Protein AF-A0A0S8G0G6-F1 (afdb_monomer_lite)

Radius of gyration: 11.48 Å; chains: 1; bounding box: 26×30×27 Å

Foldseek 3Di:
DDAWQEEEEEQDVVVQVVVQVVSVVVVYRYDYDYLVCRQVCCVVSVTQEYEYAPSSCVSRPDDPRYHYHHQDPVRDVVSVVVSVVPD

Structure (mmCIF, N/CA/C/O backbone):
data_AF-A0A0S8G0G6-F1
#
_entry.id   AF-A0A0S8G0G6-F1
#
loop_
_atom_site.group_PDB
_atom_site.id
_atom_site.type_symbol
_atom_site.label_atom_id
_atom_site.label_alt_id
_atom_site.label_comp_id
_atom_site.label_asym_id
_atom_site.label_entity_id
_atom_site.label_seq_id
_atom_site.pdbx_PDB_ins_code
_atom_site.Cartn_x
_atom_site.Cartn_y
_atom_site.Cartn_z
_atom_site.occupancy
_atom_site.B_iso_or_equiv
_atom_site.auth_seq_id
_atom_site.auth_comp_id
_atom_site.auth_asym_id
_atom_site.auth_atom_id
_atom_site.pdbx_PDB_model_num
ATOM 1 N N . MET A 1 1 ? -14.625 -4.163 9.007 1.00 59.03 1 MET A N 1
ATOM 2 C CA . MET A 1 1 ? -13.285 -3.615 9.313 1.00 59.03 1 MET A CA 1
ATOM 3 C C . MET A 1 1 ? -13.347 -2.099 9.227 1.00 59.03 1 MET A C 1
ATOM 5 O O . MET A 1 1 ? -14.177 -1.597 8.478 1.00 59.03 1 MET A O 1
ATOM 9 N N . ALA A 1 2 ? -12.526 -1.367 9.982 1.00 77.06 2 ALA A N 1
ATOM 10 C CA . ALA A 1 2 ? -12.420 0.079 9.797 1.00 77.06 2 ALA A CA 1
ATOM 11 C C . ALA A 1 2 ? -11.742 0.381 8.449 1.00 77.06 2 ALA A C 1
ATOM 13 O O . ALA A 1 2 ? -10.759 -0.267 8.080 1.00 77.06 2 ALA A O 1
ATOM 14 N N . ARG A 1 3 ? -12.267 1.355 7.702 1.00 87.31 3 ARG A N 1
ATOM 15 C CA . ARG A 1 3 ? -11.663 1.809 6.443 1.00 87.31 3 ARG A CA 1
ATOM 16 C C . ARG A 1 3 ? -10.272 2.385 6.723 1.00 87.31 3 ARG A C 1
ATOM 18 O O . ARG A 1 3 ? -10.110 3.223 7.606 1.00 87.31 3 ARG A O 1
ATOM 25 N N . ARG A 1 4 ? -9.274 1.950 5.951 1.00 89.88 4 ARG A N 1
ATOM 26 C CA . ARG A 1 4 ? -7.870 2.381 6.070 1.00 89.88 4 ARG A CA 1
ATOM 27 C C . ARG A 1 4 ? -7.422 3.072 4.791 1.00 89.88 4 ARG A C 1
ATOM 29 O O . ARG A 1 4 ? -7.992 2.808 3.736 1.00 89.88 4 ARG A O 1
ATOM 36 N N . ARG A 1 5 ? -6.413 3.936 4.899 1.00 94.56 5 ARG A N 1
ATOM 37 C CA . ARG A 1 5 ? -5.742 4.595 3.773 1.00 94.56 5 ARG A CA 1
ATOM 38 C C . ARG A 1 5 ? -4.416 3.884 3.554 1.00 94.56 5 ARG A C 1
ATOM 40 O O . ARG A 1 5 ? -3.477 4.077 4.324 1.00 94.56 5 ARG A O 1
ATOM 47 N N . ILE A 1 6 ? -4.373 3.026 2.545 1.00 94.69 6 ILE A N 1
ATOM 48 C CA . ILE A 1 6 ? -3.272 2.105 2.288 1.00 94.69 6 ILE A CA 1
ATOM 49 C C . ILE A 1 6 ? -2.470 2.591 1.086 1.00 94.69 6 ILE A C 1
ATOM 51 O O . ILE A 1 6 ? -3.014 2.747 -0.007 1.00 94.69 6 ILE A O 1
ATOM 55 N N . LEU A 1 7 ? -1.171 2.804 1.276 1.00 94.56 7 LEU A N 1
ATOM 56 C CA . LEU A 1 7 ? -0.241 2.950 0.161 1.00 94.56 7 LEU A CA 1
ATOM 57 C C . LEU A 1 7 ? 0.403 1.588 -0.111 1.00 94.56 7 LEU A C 1
ATOM 59 O O . LEU A 1 7 ? 1.127 1.059 0.732 1.00 94.56 7 LEU A O 1
ATOM 63 N N . LEU A 1 8 ? 0.105 1.025 -1.279 1.00 93.62 8 LEU A N 1
ATOM 64 C CA . LEU A 1 8 ? 0.675 -0.220 -1.773 1.00 93.62 8 LEU A CA 1
ATOM 65 C C . LEU A 1 8 ? 1.927 0.072 -2.611 1.00 93.62 8 LEU A C 1
ATOM 67 O O . LEU A 1 8 ? 1.838 0.764 -3.623 1.00 93.62 8 LEU A O 1
ATOM 71 N N . ILE A 1 9 ? 3.069 -0.483 -2.213 1.00 91.56 9 ILE A N 1
ATOM 72 C CA . ILE A 1 9 ? 4.382 -0.259 -2.821 1.00 91.56 9 ILE A CA 1
ATOM 73 C C . ILE A 1 9 ? 4.911 -1.591 -3.362 1.00 91.56 9 ILE A C 1
ATOM 75 O O . ILE A 1 9 ? 5.413 -2.426 -2.609 1.00 91.56 9 ILE A O 1
ATOM 79 N N . ASP A 1 10 ? 4.802 -1.801 -4.671 1.00 86.06 10 ASP A N 1
ATOM 80 C CA . ASP A 1 10 ? 5.350 -2.986 -5.344 1.00 86.06 10 ASP A CA 1
ATOM 81 C C . ASP A 1 10 ? 5.883 -2.586 -6.734 1.00 86.06 10 ASP A C 1
ATOM 83 O O . ASP A 1 10 ? 5.272 -1.784 -7.452 1.00 86.06 10 ASP A O 1
ATOM 87 N N . GLY A 1 11 ? 7.059 -3.106 -7.092 1.00 80.56 11 GLY A N 1
ATOM 88 C CA . GLY A 1 11 ? 7.690 -2.885 -8.394 1.00 80.56 11 GLY A CA 1
ATOM 89 C C . GLY A 1 11 ? 7.046 -3.696 -9.523 1.00 80.56 11 GLY A C 1
ATOM 90 O O . GLY A 1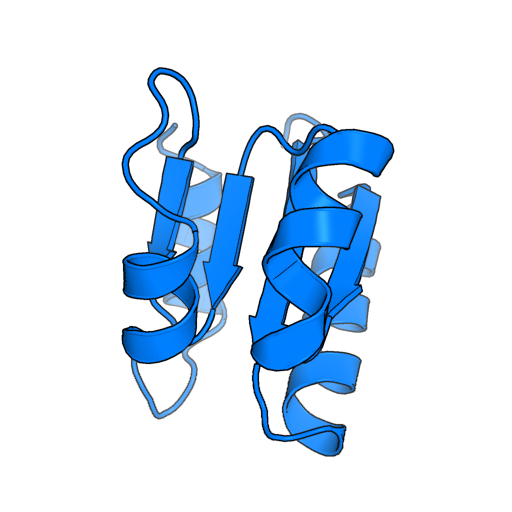 11 ? 7.147 -3.314 -10.688 1.00 80.56 11 GLY A O 1
ATOM 91 N N . GLU A 1 12 ? 6.336 -4.779 -9.201 1.00 77.69 12 GLU A N 1
ATOM 92 C CA . GLU A 1 12 ? 5.686 -5.651 -10.180 1.00 77.69 12 GLU A CA 1
ATOM 93 C C . GLU A 1 12 ? 4.234 -5.232 -10.443 1.00 77.69 12 GLU A C 1
ATOM 95 O O . GLU A 1 12 ? 3.323 -5.495 -9.654 1.00 77.69 12 GLU A O 1
ATOM 100 N N . SER A 1 13 ? 3.998 -4.613 -11.603 1.00 76.44 13 SER A N 1
ATOM 101 C CA . SER A 1 13 ? 2.702 -4.001 -11.940 1.00 76.44 13 SER A CA 1
ATOM 102 C C . SER A 1 13 ? 1.487 -4.949 -11.889 1.00 76.44 13 SER A C 1
ATOM 104 O O . SER A 1 13 ? 0.499 -4.574 -11.259 1.00 76.44 13 SER A O 1
ATOM 106 N N . PRO A 1 14 ? 1.509 -6.176 -12.4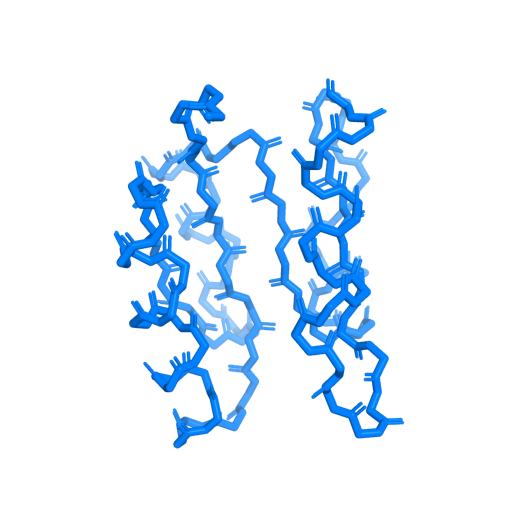55 1.00 79.56 14 PRO A N 1
ATOM 107 C CA . PRO A 1 14 ? 0.324 -7.044 -12.445 1.00 79.56 14 PRO A CA 1
ATOM 108 C C . PRO A 1 14 ? -0.096 -7.467 -11.034 1.00 79.56 14 PRO A C 1
ATOM 110 O O . PRO A 1 14 ? -1.282 -7.519 -10.708 1.00 79.56 14 PRO A O 1
ATOM 113 N N . HIS A 1 15 ? 0.889 -7.746 -10.182 1.00 81.06 15 HIS A N 1
ATOM 114 C CA . HIS A 1 15 ? 0.660 -8.158 -8.806 1.00 81.06 15 HIS A CA 1
ATOM 115 C C . HIS A 1 15 ? 0.165 -6.988 -7.949 1.00 81.06 15 HIS A C 1
ATOM 117 O O . HIS A 1 15 ? -0.823 -7.123 -7.222 1.00 81.06 15 HIS A O 1
ATOM 123 N N . ARG A 1 16 ? 0.786 -5.815 -8.112 1.00 87.19 16 ARG A N 1
ATOM 124 C CA . ARG A 1 16 ? 0.358 -4.568 -7.476 1.00 87.19 16 ARG A CA 1
ATOM 125 C C . ARG A 1 16 ? -1.110 -4.259 -7.771 1.00 87.19 16 ARG A C 1
ATOM 127 O O . ARG A 1 16 ? -1.877 -3.967 -6.859 1.00 87.19 16 ARG A O 1
ATOM 134 N N . ASP A 1 17 ? -1.515 -4.357 -9.032 1.00 87.56 17 ASP A N 1
ATOM 135 C CA . ASP A 1 17 ? -2.869 -3.995 -9.449 1.00 87.56 17 ASP A CA 1
ATOM 136 C C . ASP A 1 17 ? -3.918 -4.997 -8.946 1.00 87.56 17 ASP A C 1
ATOM 138 O O . ASP A 1 17 ? -5.032 -4.602 -8.591 1.00 87.56 17 ASP A O 1
ATOM 142 N N . ALA A 1 18 ? -3.585 -6.291 -8.899 1.00 87.50 18 ALA A N 1
ATOM 143 C CA . ALA A 1 18 ? -4.462 -7.317 -8.334 1.00 87.50 18 ALA A CA 1
ATOM 144 C C . ALA A 1 18 ? -4.679 -7.096 -6.829 1.00 87.50 18 ALA A C 1
ATOM 146 O O . ALA A 1 18 ? -5.812 -7.119 -6.343 1.00 87.50 18 ALA A O 1
ATOM 147 N N . LEU A 1 19 ? -3.601 -6.813 -6.100 1.00 87.69 19 LEU A N 1
ATOM 148 C CA . LEU A 1 19 ? -3.655 -6.589 -4.664 1.00 87.69 19 LEU A CA 1
ATOM 149 C C . LEU A 1 19 ? -4.364 -5.278 -4.302 1.00 87.69 19 LEU A C 1
ATOM 151 O O . LEU A 1 19 ? -5.164 -5.249 -3.367 1.00 87.69 19 LEU A O 1
ATOM 155 N N . ALA A 1 20 ? -4.130 -4.208 -5.068 1.00 91.62 20 ALA A N 1
ATOM 156 C CA . ALA A 1 20 ? -4.834 -2.943 -4.889 1.00 91.62 20 ALA A CA 1
ATOM 157 C C . ALA A 1 20 ? -6.351 -3.118 -5.039 1.00 91.62 20 ALA A C 1
ATOM 159 O O . ALA A 1 20 ? -7.114 -2.605 -4.221 1.00 91.62 20 ALA A O 1
ATOM 160 N N . ARG A 1 21 ? -6.786 -3.893 -6.044 1.00 91.12 21 ARG A N 1
ATOM 161 C CA . ARG A 1 21 ? -8.204 -4.230 -6.232 1.00 91.12 21 ARG A CA 1
ATOM 162 C C . ARG A 1 21 ? -8.757 -5.033 -5.064 1.00 91.12 21 ARG A C 1
ATOM 164 O O . ARG A 1 21 ? -9.828 -4.693 -4.577 1.00 91.12 21 ARG A O 1
ATOM 171 N N . ALA A 1 22 ? -8.040 -6.056 -4.600 1.00 90.00 22 ALA A N 1
ATOM 172 C CA . ALA A 1 22 ? -8.478 -6.864 -3.463 1.00 90.00 22 ALA A CA 1
ATOM 173 C C . ALA A 1 22 ? -8.681 -6.001 -2.206 1.00 90.00 22 ALA A C 1
ATOM 175 O O . ALA A 1 22 ? -9.740 -6.046 -1.590 1.00 90.00 22 ALA A O 1
ATOM 176 N N . LEU A 1 23 ? -7.714 -5.142 -1.877 1.00 90.19 23 LEU A N 1
ATOM 177 C CA . LEU A 1 23 ? -7.804 -4.227 -0.736 1.00 90.19 23 LEU A CA 1
ATOM 178 C C . LEU A 1 23 ? -8.934 -3.193 -0.884 1.00 90.19 23 LEU A C 1
ATOM 180 O O . LEU A 1 23 ? -9.586 -2.849 0.101 1.00 90.19 23 LEU A O 1
ATOM 184 N N . ALA A 1 24 ? -9.191 -2.713 -2.102 1.00 92.00 24 ALA A N 1
ATOM 185 C CA . ALA A 1 24 ? -10.307 -1.810 -2.370 1.00 92.00 24 ALA A CA 1
ATOM 186 C C . ALA A 1 24 ? -11.670 -2.505 -2.203 1.00 92.00 24 ALA A C 1
ATOM 188 O O . ALA A 1 24 ? -12.592 -1.910 -1.647 1.00 92.00 24 ALA A O 1
ATOM 189 N N . VAL A 1 25 ? -11.793 -3.771 -2.625 1.00 92.50 25 VAL A N 1
ATOM 190 C CA . VAL A 1 25 ? -13.003 -4.593 -2.424 1.00 92.50 25 VAL A CA 1
ATOM 191 C C . VAL A 1 25 ? -13.297 -4.805 -0.935 1.00 92.50 25 VAL A C 1
ATOM 193 O O . VAL A 1 25 ? -14.458 -4.788 -0.539 1.00 92.50 25 VAL A O 1
ATOM 196 N N . GLU A 1 26 ? -12.267 -4.906 -0.092 1.00 89.50 26 GLU A N 1
ATOM 197 C CA . GLU A 1 26 ? -12.401 -4.961 1.376 1.00 89.50 26 GLU A CA 1
ATOM 198 C C . GLU A 1 26 ? -12.815 -3.610 2.011 1.00 89.50 26 GLU A C 1
ATOM 200 O O . GLU A 1 26 ? -12.977 -3.504 3.228 1.00 89.50 26 GLU A O 1
ATOM 205 N N . GLY A 1 27 ? -13.010 -2.560 1.204 1.00 92.75 27 GLY A N 1
ATOM 206 C CA . GLY A 1 27 ? -13.490 -1.250 1.649 1.00 92.75 27 GLY A CA 1
ATOM 207 C C . GLY A 1 27 ? -12.389 -0.289 2.103 1.00 92.75 27 GLY A C 1
ATOM 208 O O . GLY A 1 27 ? -12.687 0.728 2.738 1.00 92.75 27 GLY A O 1
ATOM 209 N N . HIS A 1 28 ? -11.122 -0.583 1.798 1.00 92.94 28 HIS A N 1
ATOM 210 C CA 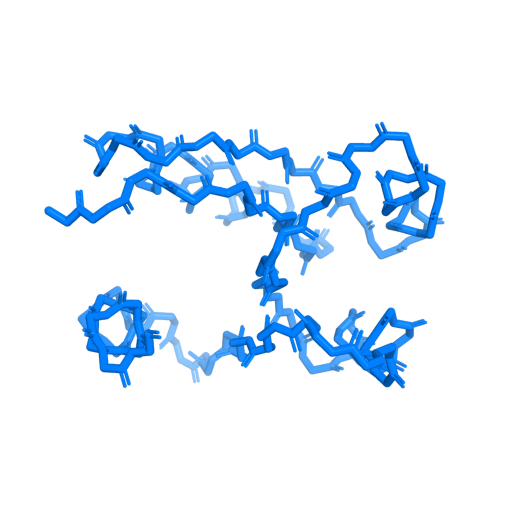. HIS A 1 28 ? -10.010 0.328 2.055 1.00 92.94 28 HIS A CA 1
ATOM 211 C C . HIS A 1 28 ? -9.836 1.342 0.918 1.00 92.94 28 HIS A C 1
ATOM 213 O O . HIS A 1 28 ? -10.150 1.091 -0.242 1.00 92.94 28 HIS A O 1
ATOM 219 N N . GLU A 1 29 ? -9.297 2.509 1.253 1.00 95.12 29 GLU A N 1
ATOM 220 C CA . GLU A 1 29 ? -8.847 3.489 0.273 1.00 95.12 29 GLU A CA 1
ATOM 221 C C . GLU A 1 29 ? -7.397 3.179 -0.082 1.00 95.12 29 GLU A C 1
ATOM 223 O O . GLU A 1 29 ? -6.531 3.212 0.791 1.00 95.12 29 GLU A O 1
ATOM 228 N N . VAL A 1 30 ? -7.134 2.844 -1.342 1.00 94.12 30 VAL A N 1
ATOM 229 C CA . VAL A 1 30 ? -5.840 2.300 -1.762 1.00 94.12 30 VAL A CA 1
ATOM 230 C C . VAL A 1 30 ? -5.239 3.158 -2.864 1.00 94.12 30 VAL A C 1
ATOM 232 O O . VAL A 1 30 ? -5.897 3.431 -3.867 1.00 94.12 30 VAL A O 1
ATOM 235 N N . GLN A 1 31 ? -3.972 3.535 -2.709 1.00 94.25 31 GLN A N 1
ATOM 236 C CA . GLN A 1 31 ? -3.142 4.004 -3.817 1.00 94.25 31 GLN A CA 1
ATOM 237 C C . GLN A 1 31 ? -2.001 3.024 -4.050 1.00 94.25 31 GLN A C 1
ATOM 239 O O . GLN A 1 31 ? -1.336 2.598 -3.112 1.00 94.25 31 GLN A O 1
ATOM 244 N N . ALA A 1 32 ? -1.784 2.677 -5.311 1.00 91.94 32 ALA A N 1
ATOM 245 C CA . ALA A 1 32 ? -0.684 1.838 -5.748 1.00 91.94 32 ALA A CA 1
ATOM 246 C C . ALA A 1 32 ? 0.458 2.714 -6.275 1.00 91.94 32 ALA A C 1
ATOM 248 O O . ALA A 1 32 ? 0.218 3.691 -6.982 1.00 91.94 32 ALA A O 1
ATOM 249 N N . SER A 1 33 ? 1.691 2.354 -5.935 1.00 91.56 33 SER A N 1
ATOM 250 C CA . SER A 1 33 ? 2.900 3.061 -6.341 1.00 91.56 33 SER A CA 1
ATOM 251 C C . SER A 1 33 ? 4.013 2.069 -6.655 1.00 91.56 33 SER A C 1
ATOM 253 O O . SER A 1 33 ? 4.140 1.036 -5.995 1.00 91.56 33 SER A O 1
ATOM 255 N N . GLY A 1 34 ? 4.853 2.402 -7.635 1.00 89.75 34 GLY A N 1
ATOM 256 C CA . GLY A 1 34 ? 6.184 1.802 -7.724 1.00 89.75 34 GLY A CA 1
ATOM 257 C C . GLY A 1 34 ? 7.072 2.277 -6.570 1.00 89.75 34 GLY A C 1
ATOM 258 O O . GLY A 1 34 ? 6.730 3.243 -5.878 1.00 89.75 34 GLY A O 1
ATOM 259 N N . ILE A 1 35 ? 8.222 1.620 -6.382 1.00 87.00 35 ILE A N 1
ATOM 260 C CA . ILE A 1 35 ? 9.192 1.984 -5.338 1.00 87.00 35 ILE A CA 1
ATOM 261 C C . ILE A 1 35 ? 9.638 3.441 -5.531 1.00 87.00 35 ILE A C 1
ATOM 263 O O . ILE A 1 35 ? 9.444 4.247 -4.633 1.00 87.00 35 ILE A O 1
ATOM 267 N N . SER A 1 36 ? 10.104 3.829 -6.720 1.00 87.81 36 SER A N 1
ATOM 268 C CA . SER A 1 36 ? 10.619 5.185 -6.996 1.00 87.81 36 SER A CA 1
ATOM 269 C C . SER A 1 36 ? 9.633 6.329 -6.713 1.00 87.81 36 SER A C 1
ATOM 271 O O . SER A 1 36 ? 10.051 7.431 -6.368 1.00 87.81 36 SER A O 1
ATOM 273 N N . GLU A 1 37 ? 8.328 6.085 -6.827 1.00 89.62 37 GLU A N 1
ATOM 274 C CA . GLU A 1 37 ? 7.279 7.100 -6.650 1.00 89.62 37 GLU A CA 1
ATOM 275 C C . GLU A 1 37 ? 6.707 7.139 -5.222 1.00 89.62 37 GLU A C 1
ATOM 277 O O . GLU A 1 37 ? 5.958 8.055 -4.862 1.00 89.62 37 GLU A O 1
ATOM 282 N N . ALA A 1 38 ? 7.054 6.157 -4.384 1.00 89.19 38 ALA A N 1
ATOM 283 C CA . ALA A 1 38 ? 6.357 5.908 -3.128 1.00 89.19 38 ALA A CA 1
ATOM 284 C C . ALA A 1 38 ? 6.510 7.044 -2.105 1.00 89.19 38 ALA A C 1
ATOM 286 O O . ALA A 1 38 ? 5.579 7.309 -1.347 1.00 89.19 38 ALA A O 1
ATOM 287 N N . LEU A 1 39 ? 7.637 7.765 -2.109 1.00 88.62 39 LEU A N 1
ATOM 288 C CA . LEU A 1 39 ? 7.854 8.912 -1.218 1.00 88.62 39 LEU A CA 1
ATOM 289 C C . LEU A 1 39 ? 6.919 10.087 -1.544 1.00 88.62 39 LEU A C 1
ATOM 291 O O . LEU A 1 39 ? 6.266 10.614 -0.644 1.00 88.62 39 LEU A O 1
ATOM 295 N N . GLY A 1 40 ? 6.780 10.452 -2.822 1.00 89.06 40 GLY A N 1
ATOM 296 C CA . GLY A 1 40 ? 5.862 11.522 -3.233 1.00 89.06 40 GLY A CA 1
ATOM 297 C C . GLY A 1 40 ? 4.396 11.151 -2.990 1.00 89.06 40 GLY A C 1
ATOM 298 O O . GLY A 1 40 ? 3.578 11.977 -2.572 1.00 89.06 40 GLY A O 1
ATOM 299 N N . ARG A 1 41 ? 4.057 9.869 -3.175 1.00 90.44 41 ARG A N 1
ATOM 300 C CA . ARG A 1 41 ? 2.729 9.338 -2.839 1.00 90.44 41 ARG A CA 1
ATOM 301 C C . ARG A 1 41 ? 2.466 9.362 -1.341 1.00 90.44 41 ARG A C 1
ATOM 303 O O . ARG A 1 41 ? 1.366 9.717 -0.935 1.00 90.44 41 ARG A O 1
ATOM 310 N N . LEU A 1 42 ? 3.457 9.048 -0.512 1.00 89.06 42 LEU A N 1
ATOM 311 C CA . LEU A 1 42 ? 3.313 9.078 0.940 1.00 89.06 42 LEU A CA 1
ATOM 312 C C . LEU A 1 42 ? 2.918 10.474 1.450 1.00 89.06 42 LEU A C 1
ATOM 314 O O . LEU A 1 42 ? 2.045 10.592 2.310 1.00 89.06 42 LEU A O 1
ATOM 318 N N . GLU A 1 43 ? 3.532 11.529 0.917 1.00 87.69 43 GLU A N 1
ATOM 319 C CA . GLU A 1 43 ? 3.278 12.912 1.343 1.00 87.69 43 GLU A CA 1
ATOM 320 C C . GLU A 1 43 ? 1.896 13.425 0.934 1.00 87.69 43 GLU A C 1
ATOM 322 O O . GLU A 1 43 ? 1.207 14.080 1.721 1.00 87.69 43 GLU A O 1
ATOM 327 N N . THR A 1 44 ? 1.477 13.093 -0.286 1.00 91.44 44 THR A N 1
ATOM 328 C CA . THR A 1 44 ? 0.207 13.547 -0.864 1.00 91.44 44 THR A CA 1
ATOM 329 C C . THR A 1 44 ? -0.978 12.725 -0.366 1.00 91.44 44 THR A C 1
ATOM 331 O O . THR A 1 44 ? -2.020 13.277 -0.011 1.00 91.44 44 THR A O 1
ATOM 334 N N . PHE A 1 45 ? -0.823 11.403 -0.290 1.00 93.19 45 PHE A N 1
ATOM 335 C CA . PHE A 1 45 ? -1.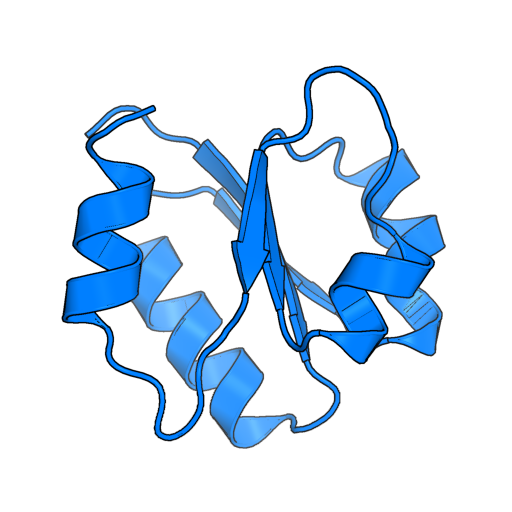896 10.491 0.083 1.00 93.19 45 PHE A CA 1
ATOM 336 C C . PHE A 1 45 ? -2.076 10.352 1.596 1.00 93.19 45 PHE A C 1
ATOM 338 O O . PHE A 1 45 ? -3.168 9.982 2.024 1.00 93.19 45 PHE A O 1
ATOM 345 N N . ARG A 1 46 ? -1.054 10.656 2.411 1.00 89.75 46 ARG A N 1
ATOM 346 C CA . ARG A 1 46 ? -1.083 10.529 3.883 1.00 89.75 46 ARG A CA 1
ATOM 347 C C . ARG A 1 46 ? -1.733 9.210 4.351 1.00 89.75 46 ARG A C 1
ATOM 349 O O . ARG A 1 46 ? -2.759 9.239 5.039 1.00 89.75 46 ARG A O 1
ATOM 356 N N . PRO A 1 47 ? -1.199 8.053 3.925 1.00 92.06 47 PRO A N 1
ATOM 357 C CA . PRO A 1 47 ? -1.706 6.760 4.357 1.00 92.06 47 PRO A CA 1
ATOM 358 C C . PRO A 1 47 ? -1.523 6.578 5.867 1.00 92.06 47 PRO A C 1
ATOM 360 O O . PRO A 1 47 ? -0.660 7.205 6.477 1.00 92.06 47 PRO A O 1
ATOM 363 N N . ASN A 1 48 ? -2.312 5.684 6.458 1.00 90.88 48 ASN A N 1
ATOM 364 C CA . ASN A 1 48 ? -2.091 5.177 7.815 1.00 90.88 48 ASN A CA 1
ATOM 365 C C . ASN A 1 48 ? -1.537 3.741 7.823 1.00 90.88 48 ASN A C 1
ATOM 367 O O . ASN A 1 48 ? -1.110 3.253 8.868 1.00 90.88 48 ASN A O 1
ATOM 371 N N . ALA A 1 49 ? -1.485 3.088 6.657 1.00 91.31 49 ALA A N 1
ATOM 372 C CA . ALA A 1 49 ? -0.820 1.807 6.474 1.00 91.31 49 ALA A CA 1
ATOM 373 C C . ALA A 1 49 ? -0.017 1.763 5.165 1.00 91.31 49 ALA A C 1
ATOM 375 O O . ALA A 1 49 ? -0.438 2.283 4.128 1.00 91.31 49 ALA A O 1
ATOM 376 N N . LEU A 1 50 ? 1.134 1.104 5.219 1.00 91.88 50 LEU A N 1
ATOM 377 C CA . LEU A 1 50 ? 1.981 0.770 4.085 1.00 91.88 50 LEU A CA 1
ATOM 378 C C . LEU A 1 50 ? 1.931 -0.737 3.864 1.00 91.88 50 LEU A C 1
ATOM 380 O O . LEU A 1 50 ? 2.166 -1.503 4.795 1.00 91.88 50 LEU A O 1
ATOM 384 N N . VAL A 1 51 ? 1.666 -1.160 2.635 1.00 91.31 51 VAL A N 1
ATOM 385 C CA . VAL A 1 51 ? 1.743 -2.566 2.221 1.00 91.31 51 VAL A CA 1
ATOM 386 C C . VAL A 1 51 ? 2.758 -2.639 1.095 1.00 91.31 51 VAL A C 1
ATOM 388 O O . VAL A 1 51 ? 2.717 -1.801 0.203 1.00 91.31 51 VAL A O 1
ATOM 391 N N . GLY A 1 52 ? 3.681 -3.592 1.094 1.00 89.50 52 GLY A N 1
ATOM 392 C CA . GLY A 1 52 ? 4.647 -3.650 -0.002 1.00 89.50 52 GLY A CA 1
ATOM 393 C C . GLY A 1 52 ? 5.775 -4.643 0.179 1.00 89.50 52 GLY A C 1
ATOM 394 O O . GLY A 1 52 ? 5.840 -5.344 1.189 1.00 89.50 52 GLY A O 1
ATOM 395 N N . SER A 1 53 ? 6.669 -4.701 -0.807 1.00 85.00 53 SER A N 1
ATOM 396 C CA . SER A 1 53 ? 7.914 -5.465 -0.686 1.00 85.00 53 SER A CA 1
ATOM 397 C C . SER A 1 53 ? 8.774 -4.925 0.460 1.00 85.00 53 SER A C 1
ATOM 399 O O . SER A 1 53 ? 8.669 -3.756 0.836 1.00 85.00 53 SER A O 1
ATOM 401 N N . GLU A 1 54 ? 9.655 -5.762 1.011 1.00 84.12 54 GLU A N 1
ATOM 402 C CA . GLU A 1 54 ? 10.571 -5.331 2.072 1.00 84.12 54 GLU A CA 1
ATOM 403 C C . GLU A 1 54 ? 11.419 -4.125 1.637 1.00 84.12 54 GLU A C 1
ATOM 405 O O . GLU A 1 54 ? 11.597 -3.186 2.408 1.00 84.12 54 GLU A O 1
ATOM 410 N N . GLU A 1 55 ? 11.875 -4.105 0.383 1.00 85.00 55 GLU A N 1
ATOM 411 C CA . GLU A 1 55 ? 12.612 -2.980 -0.198 1.00 85.00 55 GLU A CA 1
ATOM 412 C C . GLU A 1 55 ? 11.781 -1.688 -0.210 1.00 85.00 55 GLU A C 1
ATOM 414 O O . GLU A 1 55 ? 12.227 -0.655 0.293 1.00 85.00 55 GLU A O 1
ATOM 419 N N . GLY A 1 56 ? 10.540 -1.751 -0.706 1.00 84.38 56 GLY A N 1
ATOM 420 C CA . GLY A 1 56 ? 9.638 -0.600 -0.725 1.00 84.38 56 GLY A CA 1
ATOM 421 C C . GLY A 1 56 ? 9.308 -0.096 0.680 1.00 84.38 56 GLY A C 1
ATOM 422 O O . GLY A 1 56 ? 9.294 1.109 0.929 1.00 84.38 56 GLY A O 1
ATOM 423 N N . LEU A 1 57 ? 9.103 -1.012 1.629 1.00 87.62 57 LEU A N 1
ATOM 424 C CA . LEU A 1 57 ? 8.838 -0.665 3.022 1.00 87.62 57 LEU A CA 1
ATOM 425 C C . LEU A 1 57 ? 10.069 -0.143 3.757 1.00 87.62 57 LEU A C 1
ATOM 427 O O . LEU A 1 57 ? 9.900 0.690 4.632 1.00 87.62 57 LEU A O 1
ATOM 431 N N . ARG A 1 58 ? 11.294 -0.562 3.432 1.00 86.38 58 ARG A N 1
ATOM 432 C CA . ARG A 1 58 ? 12.508 0.041 4.012 1.00 86.38 58 ARG A CA 1
ATOM 433 C C . ARG A 1 58 ? 12.731 1.464 3.519 1.00 86.38 58 ARG A C 1
ATOM 435 O O . ARG A 1 58 ? 13.210 2.299 4.275 1.00 86.38 58 ARG A O 1
ATOM 442 N N . MET A 1 59 ? 12.374 1.746 2.268 1.00 83.69 59 MET A N 1
ATOM 443 C CA . MET A 1 59 ? 12.531 3.082 1.696 1.00 83.69 59 MET A CA 1
ATOM 444 C C . MET A 1 59 ? 11.531 4.094 2.284 1.00 83.69 59 MET A C 1
ATOM 446 O O . MET A 1 59 ? 11.813 5.289 2.335 1.00 83.69 59 MET A O 1
ATOM 450 N N . VAL A 1 60 ? 10.356 3.625 2.717 1.00 81.31 60 VAL A N 1
ATOM 451 C CA . VAL A 1 60 ? 9.218 4.483 3.102 1.00 81.31 60 VAL A CA 1
ATOM 452 C C . VAL A 1 60 ? 8.824 4.338 4.583 1.00 81.31 60 VAL A C 1
ATOM 454 O O . VAL A 1 60 ? 8.278 5.264 5.187 1.00 81.31 60 VAL A O 1
ATOM 457 N N . GLY A 1 61 ? 9.095 3.180 5.179 1.00 71.06 61 GLY A N 1
ATOM 458 C CA . GLY A 1 61 ? 8.801 2.818 6.562 1.00 71.06 61 GLY A CA 1
ATOM 459 C C . GLY A 1 61 ? 9.833 3.376 7.539 1.00 71.06 61 GLY A C 1
ATOM 460 O O . GLY A 1 61 ? 11.001 3.548 7.216 1.00 71.06 61 GLY A O 1
ATOM 461 N N . GLY A 1 62 ? 9.377 3.697 8.750 1.00 69.81 62 GLY A N 1
ATOM 462 C CA . GLY A 1 62 ? 10.172 4.394 9.768 1.00 69.81 62 GLY A CA 1
ATOM 463 C C . GLY A 1 62 ? 9.539 5.698 10.251 1.00 69.81 62 GLY A C 1
ATOM 464 O O . GLY A 1 62 ? 10.020 6.290 11.215 1.00 69.81 62 GLY A O 1
ATOM 465 N N . ARG A 1 63 ? 8.430 6.142 9.638 1.00 70.44 63 ARG A N 1
ATOM 466 C CA . ARG A 1 63 ? 7.656 7.267 10.177 1.00 70.44 63 ARG A CA 1
ATOM 467 C C . ARG A 1 63 ? 6.758 6.797 11.333 1.00 70.44 63 ARG A C 1
ATOM 469 O O . ARG A 1 63 ? 6.067 5.787 11.184 1.00 70.44 63 ARG A O 1
ATOM 476 N N . PRO A 1 64 ? 6.732 7.523 12.464 1.00 69.69 64 PRO A N 1
ATOM 477 C CA . PRO A 1 64 ? 5.8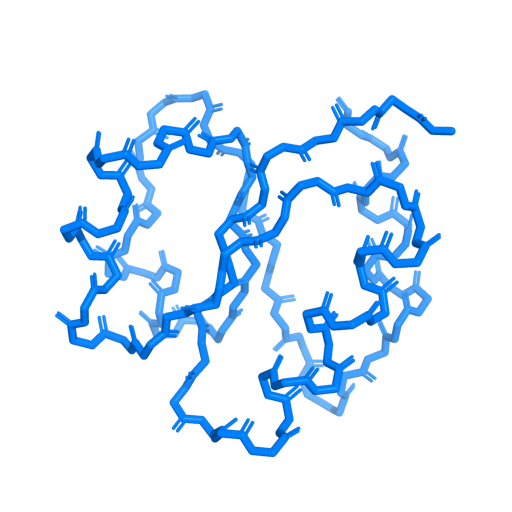67 7.190 13.590 1.00 69.69 64 PRO A CA 1
ATOM 478 C C . PRO A 1 64 ? 4.389 7.230 13.176 1.00 69.69 64 PRO A C 1
ATOM 480 O O . PRO A 1 64 ? 3.964 8.126 12.448 1.00 69.69 64 PRO A O 1
ATOM 483 N N . GLY A 1 65 ? 3.611 6.248 13.638 1.00 76.00 65 GLY A N 1
ATOM 484 C CA . GLY A 1 65 ? 2.173 6.149 13.360 1.00 76.00 65 GLY A CA 1
ATOM 485 C C . GLY A 1 65 ? 1.793 5.488 12.028 1.00 76.00 65 GLY A C 1
ATOM 486 O O . GLY A 1 65 ? 0.603 5.376 11.745 1.00 76.00 65 GLY A O 1
ATOM 487 N N . LEU A 1 66 ? 2.760 5.031 11.223 1.00 83.75 66 LEU A N 1
ATOM 488 C CA . LEU A 1 66 ? 2.492 4.193 10.049 1.00 83.75 66 LEU A CA 1
ATOM 489 C C . LEU A 1 66 ? 2.583 2.713 10.411 1.00 83.75 66 LEU A C 1
ATOM 491 O O . LEU A 1 66 ? 3.631 2.242 10.851 1.00 83.75 66 LEU A O 1
ATOM 495 N N . GLN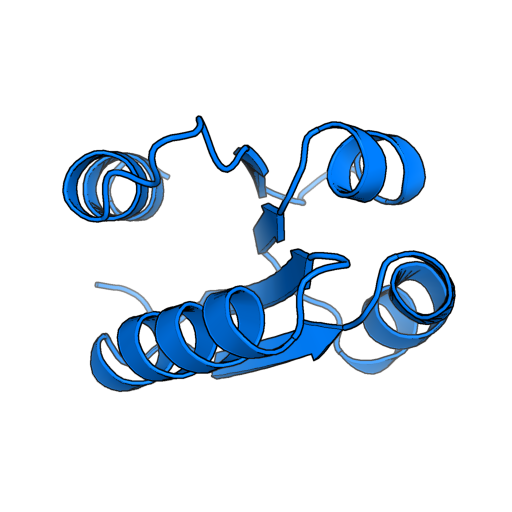 A 1 67 ? 1.515 1.964 10.146 1.00 86.75 67 GLN A N 1
ATOM 496 C CA . GLN A 1 67 ? 1.580 0.507 10.179 1.00 86.75 67 GLN A CA 1
ATOM 497 C C . GLN A 1 67 ? 2.229 -0.010 8.894 1.00 86.75 67 GLN A C 1
ATOM 499 O O . GLN A 1 67 ? 1.776 0.319 7.800 1.00 86.75 67 GLN A O 1
ATOM 504 N N . THR A 1 68 ? 3.261 -0.840 9.002 1.00 87.00 68 THR A N 1
ATOM 505 C CA . THR A 1 68 ? 3.897 -1.494 7.853 1.00 87.00 68 THR A CA 1
ATOM 506 C C . THR A 1 68 ? 3.482 -2.959 7.778 1.00 87.00 68 THR A C 1
ATOM 508 O O . THR A 1 68 ? 3.487 -3.671 8.780 1.00 87.00 68 THR A O 1
ATOM 511 N N . VAL A 1 69 ? 3.113 -3.417 6.583 1.00 85.62 69 VAL A N 1
ATOM 512 C CA . VAL A 1 69 ? 2.720 -4.805 6.325 1.00 85.62 69 VAL A CA 1
ATOM 513 C C . VAL A 1 69 ? 3.539 -5.350 5.154 1.00 85.62 69 VAL A C 1
ATOM 515 O O . VAL A 1 69 ? 3.248 -5.024 3.997 1.00 85.62 69 VAL A O 1
ATOM 518 N N . PRO A 1 70 ? 4.588 -6.146 5.421 1.00 83.75 70 PRO A N 1
ATOM 519 C CA . PRO A 1 70 ? 5.394 -6.737 4.365 1.00 83.75 70 PRO A CA 1
ATOM 520 C C . PRO A 1 70 ? 4.592 -7.766 3.573 1.00 83.75 70 PRO A C 1
ATOM 522 O O . PRO A 1 70 ? 3.890 -8.609 4.131 1.00 83.75 70 PRO A O 1
ATOM 525 N N . LEU A 1 71 ? 4.735 -7.720 2.252 1.00 79.06 71 LEU A N 1
ATOM 526 C CA . LEU A 1 71 ? 4.265 -8.769 1.361 1.00 79.06 71 LEU A CA 1
ATOM 527 C C . LEU A 1 71 ? 5.250 -9.934 1.418 1.00 79.06 71 LEU A C 1
ATOM 529 O O . LEU A 1 71 ? 6.269 -9.938 0.730 1.00 79.06 71 LEU A O 1
ATOM 533 N N . ILE A 1 72 ? 4.941 -10.926 2.250 1.00 68.50 72 ILE A N 1
ATOM 534 C CA . ILE A 1 72 ? 5.667 -12.197 2.266 1.00 68.50 72 ILE A CA 1
ATOM 535 C C . ILE A 1 72 ? 5.274 -12.952 0.993 1.00 68.50 72 ILE A C 1
ATOM 537 O O . ILE A 1 72 ? 4.094 -13.209 0.764 1.00 68.50 72 ILE A O 1
ATOM 541 N N . ARG A 1 73 ? 6.246 -13.248 0.125 1.00 65.62 73 ARG A N 1
ATOM 542 C CA . ARG A 1 73 ? 6.022 -14.005 -1.118 1.00 65.62 73 ARG A CA 1
ATOM 543 C C . ARG A 1 73 ? 6.100 -15.518 -0.824 1.00 65.62 73 ARG A C 1
ATOM 545 O O . ARG A 1 73 ? 7.014 -15.919 -0.106 1.00 65.62 73 ARG A O 1
ATOM 552 N N . PRO A 1 74 ? 5.215 -16.359 -1.402 1.00 58.59 74 PRO A N 1
ATOM 553 C CA . PRO A 1 74 ? 4.077 -16.001 -2.255 1.00 58.59 74 PRO A CA 1
ATOM 554 C C . PRO A 1 74 ? 2.992 -15.274 -1.449 1.00 58.59 74 PRO A C 1
ATOM 556 O O . PRO A 1 74 ? 2.699 -15.660 -0.322 1.00 58.59 74 PRO A O 1
ATOM 559 N N . VAL A 1 75 ? 2.422 -14.204 -2.020 1.00 61.53 75 VAL A N 1
ATOM 560 C CA . VAL A 1 75 ? 1.493 -13.319 -1.300 1.00 61.53 75 VAL A CA 1
ATOM 561 C C . VAL A 1 75 ? 0.279 -14.091 -0.817 1.00 61.53 75 VAL A C 1
ATOM 563 O O . VAL A 1 75 ? -0.584 -14.487 -1.598 1.00 61.53 75 VAL A O 1
ATOM 566 N N . ASN A 1 76 ? 0.220 -14.286 0.496 1.00 66.00 76 ASN A N 1
ATOM 567 C CA . ASN A 1 76 ? -0.915 -14.886 1.163 1.00 66.00 76 ASN A CA 1
ATOM 568 C C . ASN A 1 76 ? -1.883 -13.780 1.604 1.00 66.00 76 ASN A C 1
ATOM 570 O O . ASN A 1 76 ? -1.646 -13.069 2.581 1.00 66.00 76 ASN A O 1
ATOM 574 N N . VAL A 1 77 ? -2.987 -13.634 0.871 1.00 67.44 77 VAL A N 1
ATOM 575 C CA . VAL A 1 77 ? -4.042 -12.644 1.154 1.00 67.44 77 VAL A CA 1
ATOM 576 C C . VAL A 1 77 ? -4.639 -12.828 2.558 1.00 67.44 77 VAL A C 1
ATOM 578 O O . VAL A 1 77 ? -5.040 -11.846 3.182 1.00 67.44 77 VAL A O 1
ATOM 581 N N . GLU A 1 78 ? -4.646 -14.048 3.104 1.00 67.38 78 GLU A N 1
ATOM 582 C CA . GLU A 1 78 ? -5.129 -14.309 4.468 1.00 67.38 78 GLU A CA 1
ATOM 583 C C . GLU A 1 78 ? -4.201 -13.722 5.541 1.00 67.38 78 GLU A C 1
ATOM 585 O O . GLU A 1 78 ? -4.679 -13.158 6.527 1.00 67.38 78 GLU A O 1
ATOM 590 N N . GLU A 1 79 ? -2.883 -13.770 5.324 1.00 67.88 79 GLU A N 1
ATOM 591 C CA . GLU A 1 79 ? -1.883 -13.153 6.208 1.00 67.88 79 GLU A CA 1
ATOM 592 C C . GLU A 1 79 ? -2.083 -11.630 6.252 1.00 67.88 79 GLU A C 1
ATOM 594 O O . GLU A 1 79 ? -2.141 -11.024 7.323 1.00 67.88 79 GLU A O 1
ATOM 599 N N . LEU A 1 80 ? -2.297 -11.021 5.079 1.00 69.75 80 LEU A N 1
ATOM 600 C CA . LEU A 1 80 ? -2.594 -9.596 4.947 1.00 69.75 80 LEU A CA 1
ATOM 601 C C . LEU A 1 80 ? -3.891 -9.227 5.681 1.00 69.75 80 LEU A C 1
ATOM 603 O O . LEU A 1 80 ? -3.920 -8.270 6.453 1.00 69.75 80 LEU A O 1
ATOM 607 N N . ARG A 1 81 ? -4.956 -10.018 5.509 1.00 72.25 81 ARG A N 1
ATOM 608 C CA . ARG A 1 81 ? -6.234 -9.827 6.215 1.00 72.25 81 ARG A CA 1
ATOM 609 C C . ARG A 1 81 ? -6.110 -9.979 7.729 1.00 72.25 81 ARG A C 1
ATOM 611 O O . ARG A 1 81 ? -6.861 -9.336 8.461 1.00 72.25 81 ARG A O 1
ATOM 618 N N . ARG A 1 82 ? -5.228 -10.852 8.221 1.00 75.62 82 ARG A N 1
ATOM 619 C CA . ARG A 1 82 ? -4.967 -11.013 9.659 1.00 75.62 82 ARG A CA 1
ATOM 620 C C . ARG A 1 82 ? -4.334 -9.750 10.237 1.00 75.62 82 ARG A C 1
ATOM 622 O O . ARG A 1 82 ? -4.898 -9.156 11.150 1.00 75.62 82 ARG A O 1
ATOM 629 N N . VAL A 1 83 ? -3.252 -9.270 9.627 1.00 71.75 83 VAL A N 1
ATOM 630 C CA . VAL A 1 83 ? -2.539 -8.062 10.081 1.00 71.75 83 VAL A CA 1
ATOM 631 C C . VAL A 1 83 ? -3.427 -6.814 10.020 1.00 71.75 83 VAL A C 1
ATOM 633 O O . VAL A 1 83 ? -3.387 -5.970 10.914 1.00 71.75 83 VAL A O 1
ATOM 636 N N . LEU A 1 84 ? -4.284 -6.705 9.000 1.00 72.38 84 LEU A N 1
ATOM 637 C CA . LEU A 1 84 ? -5.232 -5.592 8.886 1.00 72.38 84 LEU A CA 1
ATOM 638 C C . LEU A 1 84 ? -6.376 -5.638 9.917 1.00 72.38 84 LEU A C 1
ATOM 640 O O . LEU A 1 84 ? -7.035 -4.621 10.122 1.00 72.38 84 LEU A O 1
ATOM 644 N N . ARG A 1 85 ? -6.627 -6.783 10.564 1.00 73.12 85 ARG A N 1
ATOM 645 C CA . ARG A 1 85 ? -7.629 -6.916 11.637 1.00 73.12 85 ARG A CA 1
ATOM 646 C C . ARG A 1 85 ? -7.072 -6.642 13.029 1.00 73.12 85 ARG A C 1
ATOM 648 O O . ARG A 1 85 ? -7.822 -6.181 13.879 1.00 73.12 85 ARG A O 1
ATOM 655 N N . GLU A 1 86 ? -5.801 -6.952 13.260 1.00 70.31 86 GLU A N 1
ATOM 656 C CA . GLU A 1 86 ? -5.165 -6.946 14.587 1.00 70.31 86 GLU A CA 1
ATOM 657 C C . GLU A 1 86 ? -4.517 -5.596 14.969 1.00 70.31 86 GLU A C 1
ATOM 659 O O . GLU A 1 86 ? -3.793 -5.518 15.958 1.00 70.31 86 GLU A O 1
ATOM 664 N N . SER A 1 87 ? -4.748 -4.518 14.210 1.00 52.03 87 SER A N 1
ATOM 665 C CA . SER A 1 87 ? -4.235 -3.162 14.513 1.00 52.03 87 SER A CA 1
ATOM 666 C C . SER A 1 87 ? -5.316 -2.095 14.449 1.00 52.03 87 SER A C 1
ATOM 668 O O . SER A 1 87 ? -5.098 -1.033 15.060 1.00 52.03 87 SER A O 1
#

Secondary structure (DSSP, 8-state):
----EEEEE-S-HHHHHHHHHHHHHTT-EEEEE-TTTHHHHHHHH--SEEEE-HHHHHHH--STT-EEEE-PTTT-HHHHHHHHH--

pLDDT: mean 83.14, std 10.05, range [52.03, 95.12]

Sequence (87 aa):
MARRRILLIDGESPHRDALARALAVEGHEVQASGISEALGRLETFRPNALVGSEEGLRMVGGRPGLQTVPLIRPVNVEELRRVLRES